Protein AF-A0A1F8SXW0-F1 (afdb_monomer_lite)

pLDDT: mean 80.82, std 13.98, range [46.47, 93.44]

Sequence (68 aa):
MKNNQPSISSDIELQGESACGARIKITSNTPYIRYRDEIVYFCGQDCKEMYDIDPLSSCMAARLLSGR

Secondary structure (DSSP, 8-state):
---------SS--EEEEBTTS-EEEE-TT--EEEETTEEEE-SSHHHHHHHHH-GGGSTTHHHHHTT-

Foldseek 3Di:
DDDDDDDPDPDPQDWDAALLRDTDGDDPPFDWDQDPNDIHTHPDDVLVVLCVVPVCSHSNVVVVVVVD

Radius of gyration: 15.0 Å; chains: 1; bounding box: 21×28×47 Å

Structure (mmCIF, N/CA/C/O backbone):
data_AF-A0A1F8SXW0-F1
#
_entry.id   AF-A0A1F8SXW0-F1
#
loop_
_atom_site.group_PDB
_atom_site.id
_atom_site.type_symbol
_atom_site.label_atom_id
_atom_site.label_alt_id
_atom_site.label_comp_id
_atom_site.label_asym_id
_atom_site.label_entity_id
_atom_site.label_seq_id
_atom_site.pdbx_PDB_ins_code
_atom_site.Cartn_x
_atom_site.Cartn_y
_atom_site.Cartn_z
_atom_site.occupancy
_atom_site.B_iso_or_equiv
_atom_site.auth_seq_id
_atom_site.auth_comp_id
_atom_site.auth_asym_id
_atom_site.auth_atom_id
_atom_site.pdbx_PDB_model_num
ATOM 1 N N . MET A 1 1 ? 4.340 -20.492 40.144 1.00 54.22 1 MET A N 1
ATOM 2 C CA . MET A 1 1 ? 3.832 -19.106 40.228 1.00 54.22 1 MET A CA 1
ATOM 3 C C . MET A 1 1 ? 4.556 -18.242 39.206 1.00 54.22 1 MET A C 1
ATOM 5 O O . MET A 1 1 ? 5.698 -17.910 39.476 1.00 54.22 1 MET A O 1
ATOM 9 N N . LYS A 1 2 ? 3.932 -17.917 38.064 1.00 46.47 2 LYS A N 1
ATOM 10 C CA . LYS A 1 2 ? 4.142 -16.673 37.290 1.00 46.47 2 LYS A CA 1
ATOM 11 C C . LYS A 1 2 ? 2.871 -16.423 36.465 1.00 46.47 2 LYS A C 1
ATOM 13 O O . LYS A 1 2 ? 2.803 -16.772 35.294 1.00 46.47 2 LYS A O 1
ATOM 18 N N . ASN A 1 3 ? 1.844 -15.900 37.134 1.00 52.22 3 ASN A N 1
ATOM 19 C CA . ASN A 1 3 ? 0.737 -15.216 36.470 1.00 52.22 3 ASN A CA 1
ATOM 20 C C . ASN A 1 3 ? 1.284 -13.885 35.948 1.00 52.22 3 ASN A C 1
ATOM 22 O O . ASN A 1 3 ? 1.948 -13.190 36.710 1.00 52.22 3 ASN A O 1
ATOM 26 N N . ASN A 1 4 ? 1.012 -13.544 34.691 1.00 52.75 4 ASN A N 1
ATOM 27 C CA . ASN A 1 4 ? 0.982 -12.154 34.235 1.00 52.75 4 ASN A CA 1
ATOM 28 C C . ASN A 1 4 ? 0.175 -12.079 32.935 1.00 52.75 4 ASN A C 1
ATOM 30 O O . ASN A 1 4 ? 0.708 -12.196 31.834 1.00 52.75 4 ASN A O 1
ATOM 34 N N . GLN A 1 5 ? -1.140 -11.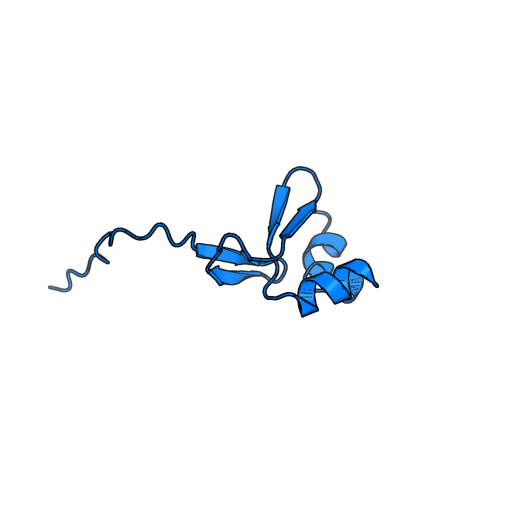916 33.093 1.00 54.41 5 GLN A N 1
ATOM 35 C CA . GLN A 1 5 ? -1.984 -11.305 32.069 1.00 54.41 5 GLN A CA 1
ATOM 36 C C . GLN A 1 5 ? -1.491 -9.874 31.826 1.00 54.41 5 GLN A C 1
ATOM 38 O O . GLN A 1 5 ? -1.306 -9.143 32.801 1.00 54.41 5 GLN A O 1
ATOM 43 N N . PRO A 1 6 ? -1.351 -9.417 30.575 1.00 52.72 6 PRO A N 1
ATOM 44 C CA . PRO A 1 6 ? -1.448 -8.002 30.292 1.00 52.72 6 PRO A CA 1
ATOM 45 C C . PRO A 1 6 ? -2.929 -7.624 30.361 1.00 52.72 6 PRO A C 1
ATOM 47 O O . PRO A 1 6 ? -3.762 -8.103 29.592 1.00 52.72 6 PRO A O 1
ATOM 50 N N . SER A 1 7 ? -3.232 -6.801 31.354 1.00 51.84 7 SER A N 1
ATOM 51 C CA . SER A 1 7 ? -4.448 -6.020 31.528 1.00 51.84 7 SER A CA 1
ATOM 52 C C . SER A 1 7 ? -4.896 -5.368 30.218 1.00 51.84 7 SER A C 1
ATOM 54 O O . SER A 1 7 ? -4.150 -4.606 29.606 1.00 51.84 7 SER A O 1
ATOM 56 N N . ILE A 1 8 ? -6.132 -5.670 29.817 1.00 59.09 8 ILE A N 1
ATOM 57 C CA . ILE A 1 8 ? -6.865 -4.989 28.748 1.00 59.09 8 ILE A CA 1
ATOM 58 C C . ILE A 1 8 ? -7.162 -3.576 29.265 1.00 59.09 8 ILE A C 1
ATOM 60 O O . ILE A 1 8 ? -8.131 -3.370 29.993 1.00 59.09 8 ILE A O 1
ATOM 64 N N . SER A 1 9 ? -6.270 -2.631 28.968 1.00 54.97 9 SER A N 1
ATOM 65 C CA . SER A 1 9 ? -6.457 -1.210 29.261 1.00 54.97 9 SER A CA 1
ATOM 66 C C . SER A 1 9 ? -7.108 -0.511 28.069 1.00 54.97 9 SER A C 1
ATOM 68 O O . SER A 1 9 ? -6.868 -0.834 26.910 1.00 54.97 9 SER A O 1
ATOM 70 N N . SER A 1 10 ? -7.986 0.420 28.398 1.00 54.41 10 SER A N 1
ATOM 71 C CA . SER A 1 10 ? -9.078 0.990 27.616 1.00 54.41 10 SER A CA 1
ATOM 72 C C . SER A 1 10 ? -8.691 2.066 26.590 1.00 54.41 10 SER A C 1
ATOM 74 O O . SER A 1 10 ? -9.410 3.046 26.442 1.00 54.41 10 SER A O 1
ATOM 76 N N . ASP A 1 11 ? -7.626 1.844 25.826 1.00 54.72 11 ASP A N 1
ATOM 77 C CA . ASP A 1 11 ? -7.325 2.584 24.599 1.00 54.72 11 ASP A CA 1
ATOM 78 C C . ASP A 1 11 ? -7.134 1.530 23.507 1.00 54.72 11 ASP A C 1
ATOM 80 O O . ASP A 1 11 ? -6.234 0.697 23.612 1.00 54.72 11 ASP A O 1
ATOM 84 N N . ILE A 1 12 ? -8.002 1.476 22.490 1.00 58.97 12 ILE A N 1
ATOM 85 C CA . ILE A 1 12 ? -7.866 0.494 21.399 1.00 58.97 12 ILE A CA 1
ATOM 86 C C . ILE A 1 12 ? -6.679 0.921 20.523 1.00 58.97 12 ILE A C 1
ATOM 88 O O . ILE A 1 12 ? -6.840 1.466 19.434 1.00 58.97 12 ILE A O 1
ATOM 92 N N . GLU A 1 13 ? -5.462 0.717 21.012 1.00 62.44 13 GLU A N 1
ATOM 93 C CA . GLU A 1 13 ? -4.256 0.808 20.207 1.00 62.44 13 GLU A CA 1
ATOM 94 C C . GLU A 1 13 ? -4.193 -0.458 19.360 1.00 62.44 13 GLU A C 1
ATOM 96 O O . GLU A 1 13 ? -3.737 -1.507 19.817 1.00 62.44 13 GLU A O 1
ATOM 101 N N . LEU A 1 14 ? -4.700 -0.375 18.126 1.00 78.12 14 LEU A N 1
ATOM 102 C CA . LEU A 1 14 ? -4.543 -1.450 17.154 1.00 78.12 14 LEU A CA 1
ATOM 103 C C . LEU A 1 14 ? -3.043 -1.672 16.935 1.00 78.12 14 LEU A C 1
ATOM 105 O O . LEU A 1 14 ? -2.376 -0.889 16.267 1.00 78.12 14 LEU A O 1
ATOM 109 N N . GLN A 1 15 ? -2.487 -2.733 17.508 1.00 84.69 15 GLN A N 1
ATOM 110 C CA . GLN A 1 15 ? -1.179 -3.221 17.089 1.00 84.69 15 GLN A CA 1
ATOM 111 C C . GLN A 1 15 ? -1.357 -4.066 15.835 1.00 84.69 15 GLN A C 1
ATOM 113 O O . GLN A 1 15 ? -2.212 -4.948 15.784 1.00 84.69 15 GLN A O 1
ATOM 118 N N . GLY A 1 16 ? -0.535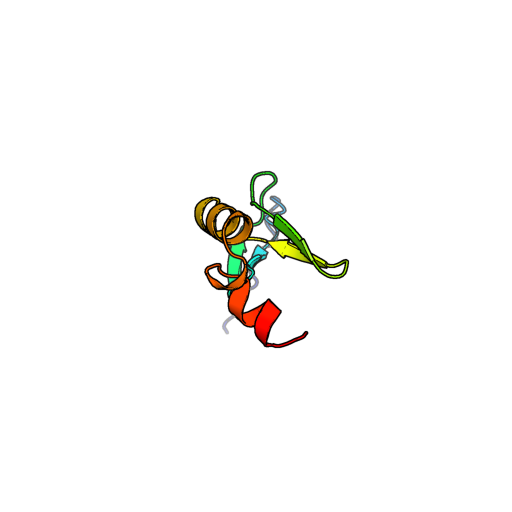 -3.791 14.830 1.00 87.00 16 GLY A N 1
ATOM 119 C CA . GLY A 1 16 ? -0.507 -4.551 13.590 1.00 87.00 16 GLY A CA 1
ATOM 120 C C . GLY A 1 16 ? 0.902 -4.667 13.037 1.00 87.00 16 GLY A C 1
ATOM 121 O O . GLY A 1 16 ? 1.878 -4.239 13.658 1.00 87.00 16 GLY A O 1
ATOM 122 N N . GLU A 1 17 ? 1.002 -5.262 11.858 1.00 88.12 17 GLU A N 1
ATOM 123 C CA . GLU A 1 17 ? 2.261 -5.427 11.142 1.00 88.12 17 GLU A CA 1
ATOM 124 C C . GLU A 1 17 ? 2.303 -4.475 9.947 1.00 88.12 17 GLU A C 1
ATOM 126 O O . GLU A 1 17 ? 1.313 -4.291 9.235 1.00 88.12 17 GLU A O 1
ATOM 131 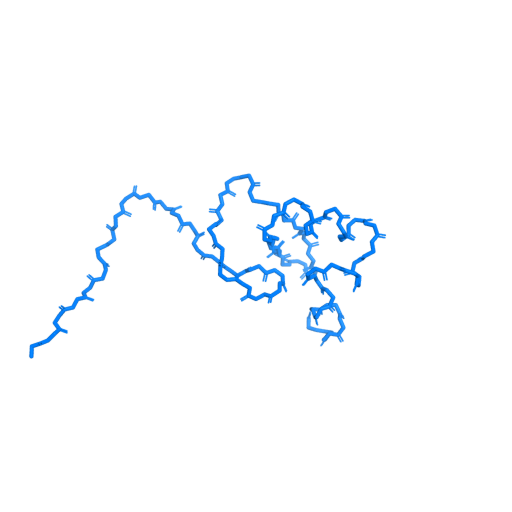N N . SER A 1 18 ? 3.452 -3.838 9.744 1.00 89.12 18 SER A N 1
ATOM 132 C CA . SER A 1 18 ? 3.703 -3.004 8.575 1.00 89.12 18 SER A CA 1
ATOM 133 C C . SER A 1 18 ? 4.050 -3.853 7.347 1.00 89.12 18 SER A C 1
ATOM 135 O O . SER A 1 18 ? 4.309 -5.052 7.446 1.00 89.12 18 SER A O 1
ATOM 137 N N . ALA A 1 19 ? 4.140 -3.217 6.178 1.00 87.44 19 ALA A N 1
ATOM 138 C CA . ALA A 1 19 ? 4.537 -3.839 4.914 1.00 87.44 19 ALA A CA 1
ATOM 139 C C . ALA A 1 19 ? 5.853 -4.642 4.992 1.00 87.44 19 ALA A C 1
ATOM 141 O O . ALA A 1 19 ? 5.986 -5.663 4.320 1.00 87.44 1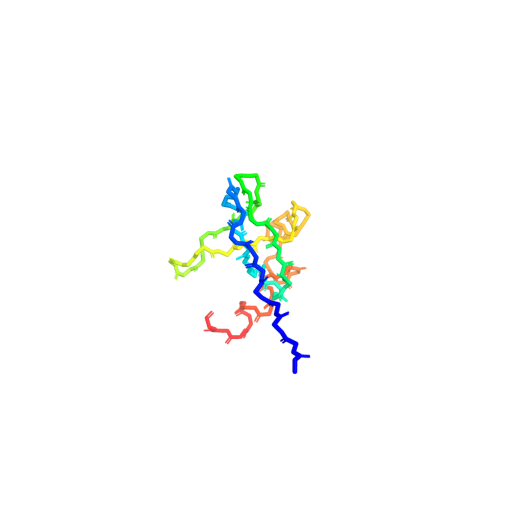9 ALA A O 1
ATOM 142 N N . CYS A 1 20 ? 6.799 -4.212 5.836 1.00 84.06 20 CYS A N 1
ATOM 143 C CA . CYS A 1 20 ? 8.076 -4.899 6.055 1.00 84.06 20 CYS A CA 1
ATOM 144 C C . CYS A 1 20 ? 8.041 -5.947 7.184 1.00 84.06 20 CYS A C 1
ATOM 146 O O . CYS A 1 20 ? 9.079 -6.521 7.506 1.00 84.06 20 CYS A O 1
ATOM 148 N N . GLY A 1 21 ? 6.879 -6.192 7.797 1.00 84.69 21 GLY A N 1
ATOM 149 C CA . GLY A 1 21 ? 6.712 -7.124 8.916 1.00 84.69 2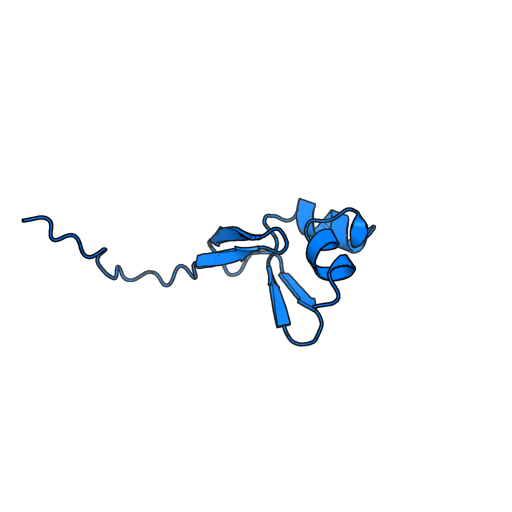1 GLY A CA 1
ATOM 150 C C . GLY A 1 21 ? 7.104 -6.552 10.282 1.00 84.69 21 GLY A C 1
ATOM 151 O O . GLY A 1 21 ? 7.203 -7.296 11.256 1.00 84.69 21 GLY A O 1
ATOM 152 N N . ALA A 1 22 ? 7.339 -5.240 10.389 1.00 85.81 22 ALA A N 1
ATOM 153 C CA . ALA A 1 22 ? 7.598 -4.614 11.682 1.00 85.81 22 ALA A CA 1
ATOM 154 C C . ALA A 1 22 ? 6.289 -4.461 12.468 1.00 85.81 22 ALA A C 1
ATOM 156 O O . ALA A 1 22 ? 5.268 -4.056 11.912 1.00 85.81 22 ALA A O 1
ATOM 157 N N . ARG A 1 23 ? 6.319 -4.728 13.778 1.00 89.06 23 ARG A N 1
ATOM 158 C CA . ARG A 1 23 ? 5.179 -4.435 14.657 1.00 89.06 23 ARG A CA 1
ATOM 159 C C . ARG A 1 23 ? 5.062 -2.934 14.855 1.00 89.06 23 ARG A C 1
ATOM 161 O O . ARG A 1 23 ? 5.994 -2.303 15.350 1.00 89.06 23 ARG A O 1
ATOM 168 N N . ILE A 1 24 ? 3.913 -2.383 14.489 1.00 88.38 24 ILE A N 1
ATOM 169 C CA . ILE A 1 24 ? 3.621 -0.959 14.607 1.00 88.38 24 ILE A CA 1
ATOM 170 C C . ILE A 1 24 ? 2.339 -0.735 15.395 1.00 88.38 24 ILE A C 1
ATOM 172 O O . ILE A 1 24 ? 1.442 -1.579 15.452 1.00 88.38 24 ILE A O 1
ATOM 176 N N . LYS A 1 25 ? 2.249 0.456 15.974 1.00 89.50 25 LYS A N 1
ATOM 177 C CA . LYS A 1 25 ? 1.013 0.978 16.531 1.00 89.50 25 LYS A CA 1
ATOM 178 C C . LYS A 1 25 ? 0.233 1.668 15.415 1.00 89.50 25 LYS A C 1
ATOM 180 O O . LYS A 1 25 ? 0.687 2.671 14.865 1.00 89.50 25 LYS A O 1
ATOM 185 N N . ILE A 1 26 ? -0.920 1.110 15.074 1.00 87.62 26 ILE A N 1
ATOM 186 C CA . ILE A 1 26 ? -1.846 1.675 14.102 1.00 87.62 26 ILE A CA 1
ATOM 187 C C . ILE A 1 26 ? -2.669 2.744 14.812 1.00 87.62 26 ILE A C 1
ATOM 189 O O . ILE A 1 26 ? -3.337 2.507 15.817 1.00 87.62 26 ILE A O 1
ATOM 193 N N . THR A 1 27 ? -2.602 3.941 14.258 1.00 88.38 27 THR A N 1
ATOM 194 C CA . THR A 1 27 ? -3.383 5.109 14.644 1.00 88.38 27 THR A CA 1
ATOM 195 C C . THR A 1 27 ? -4.101 5.630 13.403 1.00 88.38 27 THR A C 1
ATOM 197 O O . THR A 1 27 ? -3.782 5.232 12.282 1.00 88.38 27 THR A O 1
ATOM 200 N N . SER A 1 28 ? -5.031 6.567 13.567 1.00 85.69 28 SER A N 1
ATOM 201 C CA . SER A 1 28 ? -5.729 7.202 12.441 1.00 85.69 28 SER A CA 1
ATOM 202 C C . SER A 1 28 ? -4.789 7.898 11.443 1.00 85.69 28 SER A C 1
ATOM 204 O O . SER A 1 28 ? -5.161 8.087 10.290 1.00 85.69 28 SER A O 1
ATOM 206 N N . ASN A 1 29 ? -3.575 8.254 11.876 1.00 88.06 29 ASN A N 1
ATOM 207 C CA . ASN A 1 29 ? -2.561 8.917 11.054 1.00 88.06 29 ASN A CA 1
ATOM 208 C C . ASN A 1 29 ? -1.546 7.937 10.451 1.00 88.06 29 ASN A C 1
ATOM 210 O O . ASN A 1 29 ? -0.621 8.367 9.766 1.00 88.06 29 ASN A O 1
ATOM 214 N N . THR A 1 30 ? -1.664 6.636 10.730 1.00 90.12 30 THR A N 1
ATOM 215 C CA . THR A 1 30 ? -0.722 5.649 10.202 1.00 90.12 30 THR A CA 1
ATOM 216 C C . THR A 1 30 ? -0.913 5.532 8.689 1.00 90.12 30 THR A C 1
ATOM 218 O O . THR A 1 30 ? -2.015 5.199 8.244 1.00 90.12 30 THR A O 1
ATOM 221 N N . PRO A 1 31 ? 0.135 5.777 7.884 1.00 92.50 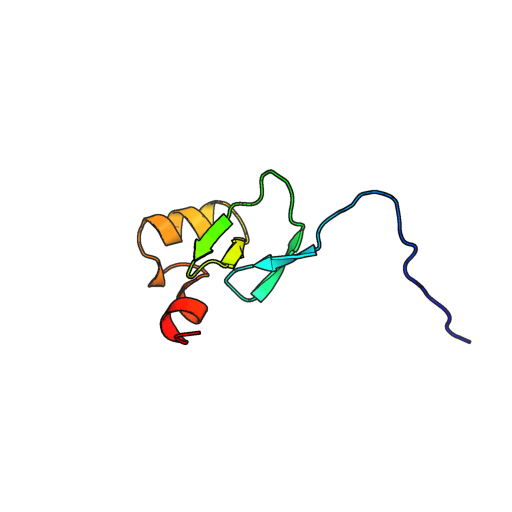31 PRO A N 1
ATOM 222 C CA . PRO A 1 31 ? 0.027 5.695 6.437 1.00 92.50 31 PRO A CA 1
ATOM 223 C C . PRO A 1 31 ? -0.283 4.263 6.005 1.00 92.50 31 PRO A C 1
ATOM 225 O O . PRO A 1 31 ? 0.292 3.302 6.520 1.00 92.50 31 PRO A O 1
ATOM 228 N N . TYR A 1 32 ? -1.190 4.121 5.045 1.00 92.50 32 TYR A N 1
ATOM 229 C CA . TYR A 1 32 ? -1.606 2.830 4.513 1.00 92.50 32 TYR A CA 1
ATOM 230 C C . TYR A 1 32 ? -1.906 2.917 3.017 1.00 92.50 32 TYR A C 1
ATOM 232 O O . TYR A 1 32 ? -2.118 3.999 2.465 1.00 92.50 32 TYR A O 1
ATOM 240 N N . ILE A 1 33 ? -1.949 1.756 2.374 1.00 92.19 33 ILE A N 1
ATOM 241 C CA . ILE A 1 33 ? -2.472 1.562 1.020 1.00 92.19 33 ILE A CA 1
ATOM 242 C C . ILE A 1 33 ? -3.467 0.407 1.018 1.00 92.19 33 ILE A C 1
ATOM 244 O O . ILE A 1 33 ? -3.475 -0.429 1.922 1.00 92.19 33 ILE A O 1
ATOM 248 N N . ARG A 1 34 ? -4.281 0.337 -0.033 1.00 90.69 34 ARG A N 1
ATOM 249 C CA . ARG A 1 34 ? -5.045 -0.864 -0.363 1.00 90.69 34 ARG A CA 1
ATOM 250 C C . ARG A 1 34 ? -4.302 -1.620 -1.459 1.00 90.69 34 ARG A C 1
ATOM 252 O O . ARG A 1 34 ? -4.128 -1.088 -2.552 1.00 90.69 34 ARG A O 1
ATOM 259 N N . TYR A 1 35 ? -3.875 -2.842 -1.172 1.00 86.75 35 TYR A N 1
ATOM 260 C CA . TYR A 1 35 ? -3.186 -3.717 -2.115 1.00 86.75 35 TYR A CA 1
ATOM 261 C C . TYR A 1 35 ? -3.898 -5.070 -2.148 1.00 86.75 35 TYR A C 1
ATOM 263 O O . TYR A 1 35 ? -4.002 -5.720 -1.116 1.00 86.75 35 TYR A O 1
ATOM 271 N N . ARG A 1 36 ? -4.407 -5.481 -3.321 1.00 86.19 36 ARG A N 1
ATOM 272 C CA . ARG A 1 36 ? -5.165 -6.741 -3.504 1.00 86.19 36 ARG A CA 1
ATOM 273 C C . ARG A 1 36 ? -6.304 -6.923 -2.484 1.00 86.19 36 ARG A C 1
ATOM 275 O O . ARG A 1 36 ? -6.416 -7.964 -1.853 1.00 86.19 36 ARG A O 1
ATOM 282 N N . ASP A 1 37 ? -7.105 -5.874 -2.293 1.00 87.88 37 ASP A N 1
ATOM 283 C CA . ASP A 1 37 ? -8.209 -5.813 -1.316 1.00 87.88 37 ASP A CA 1
ATOM 284 C C . ASP A 1 37 ? -7.817 -5.894 0.169 1.00 87.88 37 ASP A C 1
ATOM 286 O O . ASP A 1 37 ? -8.683 -5.791 1.039 1.00 87.88 37 ASP A O 1
ATOM 290 N N . GLU A 1 38 ? -6.523 -5.939 0.479 1.00 88.06 38 GLU A N 1
ATOM 291 C CA . GLU A 1 38 ? -6.006 -5.865 1.841 1.00 88.06 38 GLU A CA 1
ATOM 292 C C . GLU A 1 38 ? -5.488 -4.460 2.161 1.00 88.06 38 GLU A C 1
ATOM 294 O O . GLU A 1 38 ? -4.926 -3.764 1.309 1.00 88.06 38 GLU A O 1
ATOM 299 N N . ILE A 1 39 ? -5.667 -4.028 3.411 1.00 90.44 39 ILE A N 1
ATOM 300 C CA . ILE A 1 39 ? -5.036 -2.806 3.911 1.00 90.44 39 ILE A CA 1
ATOM 301 C C . ILE A 1 39 ? -3.631 -3.161 4.377 1.00 90.44 39 ILE A C 1
ATOM 303 O O . ILE A 1 39 ? -3.461 -3.986 5.274 1.00 90.44 39 ILE A O 1
ATOM 307 N N . VAL A 1 40 ? -2.633 -2.506 3.791 1.00 90.50 40 VAL A N 1
ATOM 308 C CA . VAL A 1 40 ? -1.242 -2.637 4.215 1.00 90.50 40 VAL A CA 1
ATOM 309 C C . VAL A 1 40 ? -0.781 -1.323 4.818 1.00 90.50 40 VAL A C 1
ATOM 311 O O . VAL A 1 40 ? -0.844 -0.275 4.174 1.00 90.50 40 VAL A O 1
ATOM 314 N N . TYR A 1 41 ? -0.316 -1.390 6.062 1.00 92.69 41 TYR A N 1
ATOM 315 C CA . TYR A 1 41 ? 0.187 -0.238 6.795 1.00 92.69 41 TYR A CA 1
ATOM 316 C C . TYR A 1 41 ? 1.688 -0.056 6.589 1.00 92.69 41 TYR A C 1
ATOM 318 O O . TYR A 1 41 ? 2.442 -1.014 6.418 1.00 92.69 41 TYR A O 1
ATOM 326 N N . PHE A 1 42 ? 2.143 1.186 6.662 1.00 91.38 42 PHE A N 1
ATOM 327 C CA . PHE A 1 42 ? 3.549 1.543 6.596 1.00 91.38 42 PHE A CA 1
ATOM 328 C C . PHE A 1 42 ? 4.091 1.921 7.972 1.00 91.38 42 PHE A C 1
ATOM 330 O O . PHE A 1 42 ? 3.374 2.422 8.835 1.00 91.38 42 PHE A O 1
ATOM 337 N N . CYS A 1 43 ? 5.393 1.692 8.151 1.00 87.00 43 CYS A N 1
ATOM 338 C CA . CYS A 1 43 ? 6.148 2.095 9.338 1.00 87.00 43 CYS A CA 1
ATOM 339 C C . CYS A 1 43 ? 6.076 3.594 9.629 1.00 87.00 43 CYS A C 1
ATOM 341 O O . CYS A 1 43 ? 6.103 4.007 10.784 1.00 87.00 43 CYS A O 1
ATOM 343 N N . GLY A 1 44 ? 6.011 4.391 8.570 1.00 88.25 44 GLY A N 1
ATOM 344 C CA . GLY A 1 44 ? 6.033 5.838 8.620 1.00 88.25 44 GLY A CA 1
ATOM 345 C C . GLY A 1 44 ? 5.775 6.418 7.239 1.00 88.25 44 GLY A C 1
ATOM 346 O O . GLY A 1 44 ? 5.616 5.679 6.262 1.00 88.25 44 GLY A O 1
ATOM 347 N N . GLN A 1 45 ? 5.720 7.744 7.179 1.00 89.81 45 GLN A N 1
ATOM 348 C CA . GLN A 1 45 ? 5.391 8.471 5.959 1.00 89.81 45 GLN A CA 1
ATOM 349 C C . GLN A 1 45 ? 6.448 8.257 4.869 1.00 89.81 45 GLN A C 1
ATOM 351 O O . GLN A 1 45 ? 6.079 7.933 3.745 1.00 89.81 45 GLN A O 1
ATOM 356 N N . ASP A 1 46 ? 7.734 8.279 5.225 1.00 89.19 46 ASP A N 1
ATOM 357 C CA . ASP A 1 46 ? 8.847 8.017 4.301 1.00 89.19 46 ASP A CA 1
ATOM 358 C C . ASP A 1 46 ? 8.693 6.663 3.586 1.00 89.19 46 ASP A C 1
ATOM 360 O O . ASP A 1 46 ? 8.907 6.552 2.380 1.00 89.19 46 ASP A O 1
ATOM 364 N N . CYS A 1 47 ? 8.239 5.629 4.312 1.00 89.19 47 CYS A N 1
ATOM 365 C CA . CYS A 1 47 ? 7.997 4.297 3.755 1.00 89.19 47 CYS A CA 1
ATOM 366 C C . CYS A 1 47 ? 6.893 4.333 2.669 1.00 89.19 47 CYS A C 1
ATOM 368 O O . CYS A 1 47 ? 6.959 3.579 1.696 1.00 89.19 47 CYS A O 1
ATOM 370 N N . LYS A 1 48 ? 5.883 5.204 2.831 1.00 91.44 48 LYS A N 1
ATOM 371 C CA . LYS A 1 48 ? 4.802 5.413 1.857 1.00 91.44 48 LYS A CA 1
ATOM 372 C C . LYS A 1 48 ? 5.260 6.277 0.677 1.00 91.44 48 LYS A C 1
ATOM 374 O O . LYS A 1 48 ? 4.915 5.976 -0.457 1.00 91.44 48 LYS A O 1
ATOM 379 N N . GLU A 1 49 ? 6.051 7.315 0.919 1.00 93.00 49 GLU A N 1
ATOM 380 C CA . GLU A 1 49 ? 6.589 8.169 -0.147 1.00 93.00 49 GLU A CA 1
ATOM 381 C C . GLU A 1 49 ? 7.519 7.385 -1.076 1.00 93.00 49 GLU A C 1
ATOM 383 O O . GLU A 1 49 ? 7.391 7.474 -2.295 1.00 93.00 49 GLU A O 1
ATOM 388 N N . MET A 1 50 ? 8.381 6.528 -0.516 1.00 90.75 50 MET A N 1
ATOM 389 C CA . MET A 1 50 ? 9.182 5.594 -1.313 1.00 90.75 50 MET A CA 1
ATOM 390 C C . MET A 1 50 ? 8.296 4.670 -2.150 1.00 90.75 50 MET A C 1
ATOM 392 O O . MET A 1 50 ? 8.608 4.430 -3.310 1.00 90.75 50 MET A O 1
ATOM 396 N N . TYR A 1 51 ? 7.179 4.186 -1.594 1.00 91.94 51 TYR A N 1
ATOM 397 C CA . TYR A 1 51 ? 6.223 3.361 -2.338 1.00 91.94 51 TYR A CA 1
ATOM 398 C C . TYR A 1 51 ? 5.582 4.120 -3.507 1.00 91.94 51 TYR A C 1
ATOM 400 O O . TYR A 1 51 ? 5.425 3.547 -4.582 1.00 91.94 51 TYR A O 1
ATOM 408 N N . ASP A 1 52 ? 5.225 5.390 -3.309 1.00 91.12 52 ASP A N 1
ATOM 409 C CA . ASP A 1 52 ? 4.614 6.222 -4.350 1.00 91.12 52 ASP A CA 1
ATOM 410 C C . ASP A 1 52 ? 5.603 6.534 -5.497 1.00 91.12 52 ASP A C 1
ATOM 412 O O . ASP A 1 52 ? 5.173 6.719 -6.636 1.00 91.12 52 ASP A O 1
ATOM 416 N N . ILE A 1 53 ? 6.913 6.572 -5.215 1.00 93.44 53 ILE A N 1
ATOM 417 C CA . ILE A 1 53 ? 7.980 6.754 -6.217 1.00 93.44 53 ILE A CA 1
ATOM 418 C C . ILE A 1 53 ? 8.300 5.433 -6.929 1.00 93.44 53 ILE A C 1
ATOM 420 O O . ILE A 1 53 ? 8.229 5.348 -8.154 1.00 93.44 53 ILE A O 1
ATOM 424 N N . ASP A 1 54 ? 8.680 4.413 -6.160 1.00 90.31 54 ASP A N 1
ATOM 425 C CA . ASP A 1 54 ? 8.973 3.065 -6.636 1.00 90.31 54 ASP A CA 1
ATOM 426 C C . ASP A 1 54 ? 8.567 2.034 -5.564 1.00 90.31 54 ASP A C 1
ATOM 428 O O . ASP A 1 54 ? 9.272 1.858 -4.559 1.00 90.31 54 ASP A O 1
ATOM 432 N N . PRO A 1 55 ? 7.475 1.282 -5.792 1.00 87.81 55 PRO A N 1
ATOM 433 C CA . PRO A 1 55 ? 6.992 0.258 -4.876 1.00 87.81 55 PRO A CA 1
ATOM 434 C C . PRO A 1 55 ? 8.048 -0.784 -4.480 1.00 87.81 55 PRO A C 1
ATOM 436 O O . PRO A 1 55 ? 8.019 -1.271 -3.344 1.00 87.81 55 PRO A O 1
ATOM 439 N N . LEU A 1 56 ? 8.997 -1.102 -5.370 1.00 88.69 56 LEU A N 1
ATOM 440 C CA . LEU A 1 56 ? 10.075 -2.068 -5.128 1.00 88.69 56 LEU A CA 1
ATOM 441 C C . LEU A 1 56 ? 11.247 -1.493 -4.321 1.00 88.69 56 LEU A C 1
ATOM 443 O O . LEU A 1 56 ? 12.048 -2.262 -3.793 1.00 88.69 56 LEU A O 1
ATOM 447 N N . SER A 1 57 ? 11.331 -0.171 -4.176 1.00 86.25 57 SER A N 1
ATOM 448 C CA . SER A 1 57 ? 12.288 0.495 -3.283 1.00 86.25 57 SER A CA 1
ATOM 449 C C . SER A 1 57 ? 11.755 0.666 -1.853 1.00 86.25 57 SER A C 1
ATOM 451 O O . SER A 1 57 ? 12.489 1.041 -0.941 1.00 86.25 57 SER A O 1
ATOM 453 N N . SER A 1 58 ? 10.468 0.378 -1.647 1.00 86.44 58 SER A N 1
ATOM 454 C CA . SER A 1 58 ? 9.765 0.595 -0.385 1.00 86.44 58 SER A CA 1
ATOM 455 C C . SER A 1 58 ? 9.664 -0.666 0.477 1.00 86.44 58 SER A C 1
ATOM 457 O O . SER A 1 58 ? 9.972 -1.783 0.060 1.00 86.44 58 SER A O 1
ATOM 459 N N . CYS A 1 59 ? 9.102 -0.517 1.678 1.00 82.94 59 CYS A N 1
ATOM 460 C CA . CYS A 1 59 ? 8.791 -1.636 2.570 1.00 82.94 59 CYS A CA 1
ATOM 461 C C . CYS A 1 59 ? 7.820 -2.673 1.975 1.00 82.94 59 CYS A C 1
ATOM 463 O O . CYS A 1 59 ? 7.717 -3.770 2.515 1.00 82.94 59 CYS A O 1
ATOM 465 N N . MET A 1 60 ? 7.129 -2.357 0.875 1.00 87.62 60 MET A N 1
ATOM 466 C CA . MET A 1 60 ? 6.278 -3.302 0.148 1.00 87.62 60 MET A CA 1
ATOM 467 C C . MET A 1 60 ? 7.052 -4.247 -0.769 1.00 87.62 60 MET A C 1
ATOM 469 O O . MET A 1 60 ? 6.478 -5.250 -1.189 1.00 87.62 60 MET A O 1
ATOM 473 N N . ALA A 1 61 ? 8.327 -3.979 -1.065 1.00 86.69 61 ALA A N 1
ATOM 474 C CA . ALA A 1 61 ? 9.115 -4.746 -2.028 1.00 86.69 61 ALA A CA 1
ATOM 475 C C . ALA A 1 61 ? 9.045 -6.256 -1.778 1.00 86.69 61 ALA A C 1
ATOM 477 O O . ALA A 1 61 ? 8.737 -7.026 -2.685 1.00 86.69 61 ALA A O 1
ATOM 478 N N . ALA A 1 62 ? 9.232 -6.680 -0.525 1.00 82.38 62 ALA A N 1
ATOM 479 C CA . ALA A 1 62 ? 9.152 -8.088 -0.150 1.00 82.38 62 ALA A CA 1
ATOM 480 C C . ALA A 1 62 ? 7.774 -8.694 -0.463 1.00 82.38 62 ALA A C 1
ATOM 482 O O . ALA A 1 62 ? 7.700 -9.804 -0.987 1.00 82.38 62 ALA A O 1
ATOM 483 N N . ARG A 1 63 ? 6.683 -7.966 -0.193 1.00 84.25 63 ARG A N 1
ATOM 484 C CA . ARG A 1 63 ? 5.309 -8.422 -0.449 1.00 84.25 63 ARG A CA 1
ATOM 485 C C . ARG A 1 63 ? 5.004 -8.483 -1.948 1.00 84.25 63 ARG A C 1
ATOM 487 O O . ARG A 1 63 ? 4.468 -9.481 -2.417 1.00 84.25 63 ARG A O 1
ATOM 494 N N . LEU A 1 64 ? 5.423 -7.466 -2.702 1.00 85.81 64 LEU A N 1
ATOM 495 C CA . LEU A 1 64 ? 5.263 -7.388 -4.158 1.00 85.81 64 LEU A CA 1
ATOM 496 C C . LEU A 1 64 ? 6.018 -8.512 -4.877 1.00 85.81 64 LEU A C 1
ATOM 498 O O . LEU A 1 64 ? 5.450 -9.185 -5.734 1.00 85.81 64 LEU A O 1
ATOM 502 N N . LEU A 1 65 ? 7.275 -8.750 -4.492 1.00 84.62 65 LEU A N 1
ATOM 503 C CA . LEU A 1 65 ? 8.126 -9.787 -5.080 1.00 84.62 65 LEU A CA 1
ATOM 504 C C . LEU A 1 65 ? 7.710 -11.200 -4.658 1.00 84.62 65 LEU A C 1
ATOM 506 O O . LEU A 1 65 ? 7.868 -12.140 -5.431 1.00 84.62 65 LEU A O 1
ATOM 510 N N . SER A 1 66 ? 7.152 -11.362 -3.454 1.00 77.44 66 SER A N 1
ATOM 511 C CA . SER A 1 66 ? 6.682 -12.669 -2.970 1.00 77.44 66 SER A CA 1
ATOM 512 C C . SER A 1 66 ? 5.396 -13.142 -3.652 1.00 77.44 66 SER A C 1
ATOM 514 O O . SER A 1 66 ? 4.990 -14.284 -3.441 1.00 77.44 66 SER A O 1
ATOM 516 N N . GLY A 1 67 ? 4.726 -12.287 -4.434 1.00 66.62 67 GLY A N 1
ATOM 517 C CA . GLY A 1 67 ? 3.531 -12.649 -5.196 1.00 66.62 67 GLY A CA 1
ATOM 518 C C . GLY A 1 67 ? 2.318 -13.067 -4.355 1.00 66.62 67 GLY A C 1
ATOM 519 O O . GLY A 1 67 ? 1.319 -13.478 -4.947 1.00 66.62 67 GLY A O 1
ATOM 520 N N . ARG A 1 68 ? 2.380 -12.944 -3.021 1.00 56.16 68 ARG A N 1
ATOM 521 C CA . ARG A 1 68 ? 1.248 -13.140 -2.104 1.00 56.16 68 ARG A CA 1
ATOM 522 C C . ARG A 1 68 ? 0.347 -11.913 -2.126 1.00 56.16 68 ARG A C 1
ATOM 524 O O . ARG A 1 68 ? 0.873 -10.786 -2.009 1.00 56.16 68 ARG A O 1
#